Protein AF-A0A529MET4-F1 (afdb_monomer_lite)

Structure (mmCIF, N/CA/C/O backbone):
data_AF-A0A529MET4-F1
#
_entry.id   AF-A0A529MET4-F1
#
loop_
_atom_site.group_PDB
_atom_site.id
_atom_site.type_symbol
_atom_site.label_atom_id
_atom_site.label_alt_id
_atom_site.label_comp_id
_atom_site.label_asym_id
_atom_site.label_entity_id
_atom_site.label_seq_id
_atom_site.pdbx_PDB_ins_code
_atom_site.Cartn_x
_atom_site.Cartn_y
_atom_site.Cartn_z
_atom_site.occupancy
_atom_site.B_iso_or_equiv
_atom_site.auth_seq_id
_atom_site.auth_comp_id
_atom_site.auth_asym_id
_atom_site.auth_atom_id
_atom_site.pdbx_PDB_model_num
ATOM 1 N N . VAL A 1 1 ? -2.398 -5.166 -6.204 1.00 91.25 1 VAL A N 1
ATOM 2 C CA . VAL A 1 1 ? -1.315 -5.010 -5.201 1.00 91.25 1 VAL A CA 1
ATOM 3 C C . VAL A 1 1 ? -1.789 -4.264 -3.950 1.00 91.25 1 VAL A C 1
ATOM 5 O O . VAL A 1 1 ? -1.783 -4.864 -2.885 1.00 91.25 1 VAL A O 1
ATOM 8 N N . TRP A 1 2 ? -2.309 -3.033 -4.048 1.00 96.56 2 TRP A N 1
ATOM 9 C CA . TRP A 1 2 ? -2.718 -2.212 -2.887 1.00 96.56 2 TRP A CA 1
ATOM 10 C C . TRP A 1 2 ? -3.673 -2.863 -1.869 1.00 96.56 2 TRP A C 1
ATOM 12 O O . TRP A 1 2 ? -3.491 -2.690 -0.669 1.00 96.56 2 TRP A O 1
ATOM 22 N N . ALA A 1 3 ? -4.647 -3.664 -2.311 1.00 97.44 3 ALA A N 1
ATOM 23 C CA . ALA A 1 3 ? -5.545 -4.376 -1.393 1.00 97.44 3 ALA A CA 1
ATOM 24 C C . ALA A 1 3 ? -4.810 -5.401 -0.502 1.00 97.44 3 ALA A C 1
ATOM 26 O O . ALA A 1 3 ? -5.143 -5.553 0.672 1.00 97.44 3 ALA A O 1
ATOM 27 N N . LEU A 1 4 ? -3.784 -6.078 -1.036 1.00 96.94 4 LEU A N 1
ATOM 28 C CA . LEU A 1 4 ? -2.937 -6.985 -0.253 1.00 96.94 4 LEU A CA 1
ATOM 29 C C . LEU A 1 4 ? -2.072 -6.209 0.735 1.00 96.94 4 LEU A C 1
ATOM 31 O O . LEU A 1 4 ? -1.918 -6.640 1.873 1.00 96.94 4 LEU A O 1
ATOM 35 N N . TYR A 1 5 ? -1.558 -5.050 0.321 1.00 97.25 5 TYR A N 1
ATOM 36 C CA . TYR A 1 5 ? -0.820 -4.164 1.212 1.00 97.25 5 TYR A CA 1
ATOM 37 C C . TYR A 1 5 ? -1.693 -3.697 2.386 1.00 97.25 5 TYR A C 1
ATOM 39 O O . TYR A 1 5 ? -1.303 -3.883 3.536 1.00 97.25 5 TYR A O 1
ATOM 47 N N . GLN A 1 6 ? -2.917 -3.219 2.131 1.00 97.50 6 GLN A N 1
ATOM 48 C CA . GLN A 1 6 ? -3.879 -2.899 3.193 1.00 97.50 6 GLN A CA 1
ATOM 49 C C . GLN A 1 6 ? -4.101 -4.094 4.132 1.00 97.50 6 GLN A C 1
ATOM 51 O O . GLN A 1 6 ? -4.007 -3.944 5.348 1.00 97.50 6 GLN A O 1
ATOM 56 N N . HIS A 1 7 ? -4.344 -5.287 3.580 1.00 97.44 7 HIS A N 1
ATOM 57 C CA . HIS A 1 7 ? -4.547 -6.493 4.383 1.00 97.44 7 HIS A CA 1
ATOM 58 C C . HIS A 1 7 ? -3.334 -6.829 5.265 1.00 97.44 7 HIS A C 1
ATOM 60 O O . HIS A 1 7 ? -3.489 -7.243 6.417 1.00 97.44 7 HIS A O 1
ATOM 66 N N . ALA A 1 8 ? -2.122 -6.642 4.740 1.00 97.12 8 ALA A N 1
ATOM 67 C CA . ALA A 1 8 ? -0.888 -6.836 5.486 1.00 97.12 8 ALA A CA 1
ATOM 68 C C . ALA A 1 8 ? -0.767 -5.830 6.638 1.00 97.12 8 ALA A C 1
ATOM 70 O O . ALA A 1 8 ? -0.479 -6.240 7.761 1.00 97.12 8 ALA A O 1
ATOM 71 N N . ILE A 1 9 ? -1.057 -4.546 6.405 1.00 97.44 9 ILE A N 1
ATOM 72 C CA . ILE A 1 9 ? -1.046 -3.513 7.452 1.00 97.44 9 ILE A CA 1
ATOM 73 C C . ILE A 1 9 ? -2.104 -3.791 8.528 1.00 97.44 9 ILE A C 1
ATOM 75 O O . ILE A 1 9 ? -1.818 -3.645 9.718 1.00 97.44 9 ILE A O 1
ATOM 79 N N . ASP A 1 10 ? -3.296 -4.250 8.145 1.00 95.81 10 ASP A N 1
ATOM 80 C CA . ASP A 1 10 ? -4.352 -4.607 9.098 1.00 95.81 10 ASP A CA 1
ATOM 81 C C . ASP A 1 10 ? -3.924 -5.749 10.035 1.00 95.81 10 ASP A C 1
ATOM 83 O O . ASP A 1 10 ? -4.239 -5.725 11.228 1.00 95.81 10 ASP A O 1
ATOM 87 N N . ARG A 1 11 ? -3.164 -6.732 9.528 1.00 96.50 11 ARG A N 1
ATOM 88 C CA . ARG A 1 11 ? -2.678 -7.869 10.329 1.00 96.50 11 ARG A CA 1
ATOM 89 C C . ARG A 1 11 ? -1.386 -7.591 11.096 1.00 96.50 11 ARG A C 1
ATOM 91 O O . ARG A 1 11 ? -1.259 -8.021 12.239 1.00 96.50 11 ARG A O 1
ATOM 98 N N . LEU A 1 12 ? -0.418 -6.925 10.474 1.00 96.12 12 LEU A N 1
ATOM 99 C CA . LEU A 1 12 ? 0.953 -6.775 10.984 1.00 96.12 12 LEU A CA 1
ATOM 100 C C . LEU A 1 12 ? 1.191 -5.426 11.680 1.00 96.12 12 LEU A C 1
ATOM 102 O O . LEU A 1 12 ? 2.187 -5.260 12.394 1.00 96.12 12 LEU A O 1
ATOM 106 N N . GLY A 1 13 ? 0.280 -4.471 11.481 1.00 95.62 13 GLY A N 1
ATOM 107 C CA . GLY A 1 13 ? 0.453 -3.074 11.858 1.00 95.62 13 GLY A CA 1
ATOM 108 C C . GLY A 1 13 ? 1.284 -2.276 10.842 1.00 95.62 13 GLY A C 1
ATOM 109 O O . GLY A 1 13 ? 1.757 -2.828 9.848 1.00 95.62 13 GLY A O 1
ATOM 110 N N . PRO A 1 14 ? 1.477 -0.966 11.086 1.00 96.06 14 PRO A N 1
ATOM 111 C CA . PRO A 1 14 ? 2.272 -0.109 10.214 1.00 96.06 14 PRO A CA 1
ATOM 112 C C . PRO A 1 14 ? 3.745 -0.529 10.279 1.00 96.06 14 PRO A C 1
ATOM 114 O O . PRO A 1 14 ? 4.319 -0.641 11.366 1.00 96.06 14 PRO A O 1
ATOM 117 N N . ARG A 1 15 ? 4.361 -0.765 9.120 1.00 95.25 15 ARG A N 1
ATOM 118 C CA . ARG A 1 15 ? 5.770 -1.155 8.989 1.00 95.25 15 ARG A CA 1
ATOM 119 C C . ARG A 1 15 ? 6.417 -0.377 7.841 1.00 95.25 15 ARG A C 1
ATOM 121 O O . ARG A 1 15 ? 5.741 -0.155 6.835 1.00 95.25 15 ARG A O 1
ATOM 128 N N . PRO A 1 16 ? 7.702 0.009 7.957 1.00 95.81 16 PRO A N 1
ATOM 129 C CA . PRO A 1 16 ? 8.461 0.496 6.810 1.00 95.81 16 PRO A CA 1
ATOM 130 C C . PRO A 1 16 ? 8.342 -0.503 5.657 1.00 95.81 16 PRO A C 1
ATOM 132 O O . PRO A 1 16 ? 8.522 -1.702 5.865 1.00 95.81 16 PRO A O 1
ATOM 135 N N . THR A 1 17 ? 7.969 -0.014 4.478 1.00 95.25 17 THR A N 1
ATOM 136 C CA . THR A 1 17 ? 7.667 -0.845 3.309 1.00 95.25 17 THR A CA 1
ATOM 137 C C . THR A 1 17 ? 8.562 -0.409 2.158 1.00 95.25 17 THR A C 1
ATOM 139 O O . THR A 1 17 ? 8.621 0.779 1.853 1.00 95.25 17 THR A O 1
ATOM 142 N N . LEU A 1 18 ? 9.260 -1.361 1.539 1.00 95.94 18 LEU A N 1
ATOM 143 C CA . LEU A 1 18 ? 10.008 -1.145 0.303 1.00 95.94 18 LEU A CA 1
ATOM 144 C C . LEU A 1 18 ? 9.115 -1.519 -0.886 1.00 95.94 18 LEU A C 1
ATOM 146 O O . LEU A 1 18 ? 8.447 -2.551 -0.846 1.00 95.94 18 LEU A O 1
ATOM 150 N N . ILE A 1 19 ? 9.092 -0.675 -1.916 1.00 94.62 19 ILE A N 1
ATOM 151 C CA . ILE A 1 19 ? 8.395 -0.944 -3.177 1.00 94.62 19 ILE A CA 1
ATOM 152 C C . ILE A 1 19 ? 9.450 -1.401 -4.183 1.00 94.62 19 ILE A C 1
ATOM 154 O O . ILE A 1 19 ? 10.346 -0.633 -4.530 1.00 94.62 19 ILE A O 1
ATOM 158 N N . GLU A 1 20 ? 9.368 -2.662 -4.598 1.00 94.06 20 GLU A N 1
ATOM 159 C CA . GLU A 1 20 ? 10.329 -3.297 -5.503 1.00 94.06 20 GLU A CA 1
ATOM 160 C C . GLU A 1 20 ? 9.751 -3.397 -6.920 1.00 94.06 20 GLU A C 1
ATOM 162 O O . GLU A 1 20 ? 8.571 -3.700 -7.101 1.00 94.06 20 GLU A O 1
ATOM 167 N N . TRP A 1 21 ? 10.602 -3.138 -7.914 1.00 93.88 21 TRP A N 1
ATOM 168 C CA . TRP A 1 21 ? 10.299 -3.238 -9.341 1.00 93.88 21 TRP A CA 1
ATOM 169 C C . TRP A 1 21 ? 11.299 -4.193 -9.994 1.00 93.88 21 TRP A C 1
ATOM 171 O O . TRP A 1 21 ? 12.504 -4.036 -9.802 1.00 93.88 21 TRP A O 1
ATOM 181 N N . ASP A 1 22 ? 10.810 -5.160 -10.772 1.00 89.75 22 ASP A N 1
ATOM 182 C CA . ASP A 1 22 ? 11.652 -6.246 -11.290 1.00 89.75 22 ASP A CA 1
ATOM 183 C C . ASP A 1 22 ? 12.613 -5.807 -12.408 1.00 89.75 22 ASP A C 1
ATOM 185 O O . ASP A 1 22 ? 13.781 -6.196 -12.406 1.00 89.75 22 ASP A O 1
ATOM 189 N N . THR A 1 23 ? 12.153 -5.060 -13.423 1.00 87.25 23 THR A N 1
ATOM 190 C CA . THR A 1 23 ? 13.016 -4.709 -14.579 1.00 87.25 23 THR A CA 1
ATOM 191 C C . THR A 1 23 ? 12.640 -3.392 -15.268 1.00 87.25 23 THR A C 1
ATOM 193 O O . THR A 1 23 ? 13.532 -2.616 -15.605 1.00 87.25 23 THR A O 1
ATOM 196 N N . ASP A 1 24 ? 11.350 -3.074 -15.405 1.00 90.69 24 ASP A N 1
ATOM 197 C CA . ASP A 1 24 ? 10.889 -1.815 -16.013 1.00 90.69 24 ASP A CA 1
ATOM 198 C C . ASP A 1 24 ? 10.700 -0.722 -14.953 1.00 90.69 24 ASP A C 1
ATOM 200 O O . ASP A 1 24 ? 9.579 -0.375 -14.579 1.00 90.69 24 ASP A O 1
ATOM 204 N N . VAL A 1 25 ? 11.814 -0.198 -14.433 1.00 94.69 25 VAL A N 1
ATOM 205 C CA . VAL A 1 25 ? 11.785 0.869 -13.420 1.00 94.69 25 VAL A CA 1
ATOM 206 C C . VAL A 1 25 ? 11.196 2.148 -14.037 1.00 94.69 25 VAL A C 1
ATOM 208 O O . VAL A 1 25 ? 11.762 2.675 -15.000 1.00 94.69 25 VAL A O 1
ATOM 211 N N . PRO A 1 26 ? 10.076 2.672 -13.507 1.00 95.69 26 PRO A N 1
ATOM 212 C CA . PRO A 1 26 ? 9.438 3.858 -14.059 1.00 95.69 26 PRO A CA 1
ATOM 213 C C . PRO A 1 26 ? 10.222 5.136 -13.721 1.00 95.69 26 PRO A C 1
ATOM 215 O O . PRO A 1 26 ? 11.185 5.136 -12.953 1.00 95.69 26 PRO A O 1
ATOM 218 N N . ILE A 1 27 ? 9.791 6.265 -14.291 1.00 97.88 27 ILE A N 1
ATOM 219 C CA . ILE A 1 27 ? 10.363 7.577 -13.960 1.00 97.88 27 ILE A CA 1
ATOM 220 C C . ILE A 1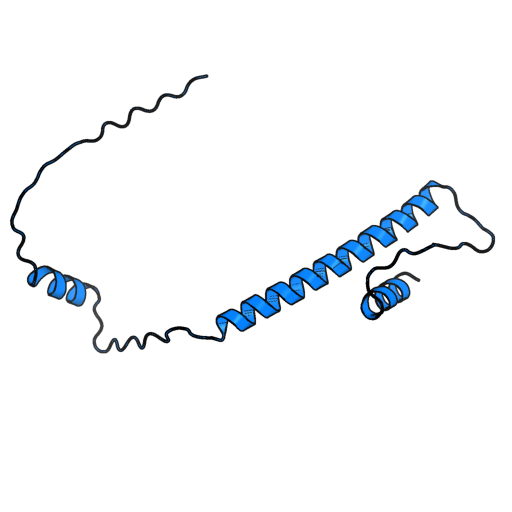 27 ? 10.176 7.912 -12.474 1.00 97.88 27 ILE A C 1
ATOM 222 O O . ILE A 1 27 ? 9.237 7.448 -11.824 1.00 97.88 27 ILE A O 1
ATOM 226 N N . LEU A 1 28 ? 11.048 8.777 -11.954 1.00 97.31 28 LEU A N 1
ATOM 227 C CA . LEU A 1 28 ? 11.102 9.122 -10.533 1.00 97.31 28 LEU A CA 1
ATOM 228 C C . LEU A 1 28 ? 9.751 9.576 -9.959 1.00 97.31 28 LEU A C 1
ATOM 230 O O . LEU A 1 28 ? 9.388 9.162 -8.861 1.00 97.31 28 LEU A O 1
ATOM 234 N N . ASP A 1 29 ? 8.988 10.374 -10.703 1.00 98.25 29 ASP A N 1
ATOM 235 C CA . ASP A 1 29 ? 7.700 10.898 -10.236 1.00 98.25 29 ASP A CA 1
ATOM 236 C C . ASP A 1 29 ? 6.684 9.787 -9.943 1.00 98.25 29 ASP A C 1
ATOM 238 O O . ASP A 1 29 ? 5.892 9.900 -9.008 1.00 98.25 29 ASP A O 1
ATOM 242 N N . VAL A 1 30 ? 6.734 8.685 -10.699 1.00 97.38 30 VAL A N 1
ATOM 243 C CA . VAL A 1 30 ? 5.881 7.514 -10.455 1.00 97.38 30 VAL A CA 1
ATOM 244 C C . VAL A 1 30 ? 6.303 6.824 -9.163 1.00 97.38 30 VAL A C 1
ATOM 246 O O . VAL A 1 30 ? 5.452 6.560 -8.321 1.00 97.38 30 VAL A O 1
ATOM 249 N N . LEU A 1 31 ? 7.606 6.604 -8.964 1.00 96.69 31 LEU A N 1
ATOM 250 C CA . LEU A 1 31 ? 8.137 5.971 -7.751 1.00 96.69 31 LEU A CA 1
ATOM 251 C C . LEU A 1 31 ? 7.787 6.772 -6.488 1.00 96.69 31 LEU A C 1
ATOM 253 O O . LEU A 1 31 ? 7.333 6.211 -5.490 1.00 96.69 31 LEU A O 1
ATOM 257 N N . LEU A 1 32 ? 7.959 8.096 -6.539 1.00 98.00 32 LEU A N 1
ATOM 258 C CA . LEU A 1 32 ? 7.583 8.993 -5.444 1.00 98.00 32 LEU A CA 1
ATOM 259 C C 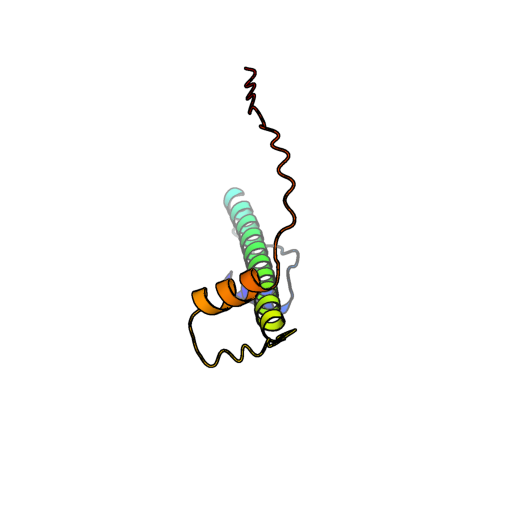. LEU A 1 32 ? 6.070 9.007 -5.223 1.00 98.00 32 LEU A C 1
ATOM 261 O O . LEU A 1 32 ? 5.617 9.030 -4.078 1.00 98.00 32 LEU A O 1
ATOM 265 N N . GLY A 1 33 ? 5.294 8.952 -6.308 1.00 98.19 33 GLY A N 1
ATOM 266 C CA . GLY A 1 33 ? 3.853 8.758 -6.259 1.00 98.19 33 GLY A CA 1
ATOM 267 C C . GLY A 1 33 ? 3.496 7.501 -5.471 1.00 98.19 33 GLY A C 1
ATOM 268 O O . GLY A 1 33 ? 2.789 7.588 -4.476 1.00 98.19 33 GLY A O 1
ATOM 269 N N . GLU A 1 34 ? 4.029 6.340 -5.836 1.00 97.56 34 GLU A N 1
ATOM 270 C CA . GLU A 1 34 ? 3.723 5.087 -5.138 1.00 97.56 34 GLU A CA 1
ATOM 271 C C . GLU A 1 34 ? 4.126 5.113 -3.659 1.00 97.56 34 GLU A C 1
ATOM 273 O O . GLU A 1 34 ? 3.336 4.701 -2.805 1.00 97.56 34 GLU A O 1
ATOM 278 N N . ALA A 1 35 ? 5.300 5.661 -3.333 1.00 97.81 35 ALA A N 1
ATOM 279 C CA . ALA A 1 35 ? 5.734 5.831 -1.948 1.00 97.81 35 ALA A CA 1
ATOM 280 C C . ALA A 1 35 ? 4.751 6.707 -1.148 1.00 97.81 35 ALA A C 1
ATOM 282 O O . ALA A 1 35 ? 4.285 6.316 -0.077 1.00 97.81 35 ALA A O 1
ATOM 283 N N . MET A 1 36 ? 4.352 7.853 -1.707 1.00 98.25 36 MET A N 1
ATOM 284 C CA . MET A 1 36 ? 3.394 8.760 -1.073 1.00 98.25 36 MET A CA 1
ATOM 285 C C . MET A 1 36 ? 2.019 8.105 -0.881 1.00 98.25 36 MET A C 1
ATOM 287 O O . MET A 1 36 ? 1.360 8.314 0.140 1.00 98.25 36 MET A O 1
ATOM 291 N N . TRP A 1 37 ? 1.575 7.290 -1.838 1.00 97.94 37 TRP A N 1
ATOM 292 C CA . TRP A 1 37 ? 0.314 6.557 -1.729 1.00 97.94 37 TRP A CA 1
ATOM 293 C C . TRP A 1 37 ? 0.366 5.493 -0.628 1.00 97.94 37 TRP A C 1
ATOM 295 O O . TRP A 1 37 ? -0.600 5.359 0.130 1.00 97.94 37 TRP A O 1
ATOM 305 N N . ALA A 1 38 ? 1.484 4.775 -0.488 1.00 98.00 38 ALA A N 1
ATOM 306 C CA . ALA A 1 38 ? 1.682 3.811 0.593 1.00 98.00 38 ALA A CA 1
ATOM 307 C C . ALA A 1 38 ? 1.631 4.484 1.977 1.00 98.00 38 ALA A C 1
ATOM 309 O O . ALA A 1 38 ? 0.932 4.002 2.880 1.00 98.00 38 ALA A O 1
ATOM 310 N N . ASP A 1 39 ? 2.292 5.635 2.118 1.00 97.75 39 ASP A N 1
ATOM 311 C CA . ASP A 1 39 ? 2.282 6.437 3.343 1.00 97.75 39 ASP A CA 1
ATOM 312 C C . ASP A 1 39 ? 0.875 6.944 3.677 1.00 97.75 39 ASP A C 1
ATOM 314 O O . ASP A 1 39 ? 0.396 6.787 4.807 1.00 97.75 39 ASP A O 1
ATOM 318 N N . MET A 1 40 ? 0.171 7.500 2.686 1.00 98.06 40 MET A N 1
ATOM 319 C CA . MET A 1 40 ? -1.189 8.009 2.857 1.00 98.06 40 MET A CA 1
ATOM 320 C C . MET A 1 40 ? -2.159 6.896 3.262 1.00 98.06 40 MET A C 1
ATOM 322 O O . MET A 1 40 ? -2.970 7.082 4.177 1.00 98.06 40 MET A O 1
ATOM 326 N N . LEU A 1 41 ? -2.075 5.729 2.620 1.00 97.62 41 LEU A N 1
ATOM 327 C CA . LEU A 1 41 ? -2.927 4.591 2.948 1.00 97.62 41 LEU A CA 1
ATOM 328 C C . LEU A 1 41 ? -2.667 4.105 4.377 1.00 97.62 41 LEU A C 1
ATOM 330 O O . LEU A 1 41 ? -3.611 3.938 5.152 1.00 97.62 41 LEU A O 1
ATOM 334 N N . THR A 1 42 ? -1.398 3.955 4.762 1.00 98.00 42 THR A N 1
ATOM 335 C CA . THR A 1 42 ? -1.020 3.572 6.128 1.00 98.00 42 THR A CA 1
ATOM 336 C C . THR A 1 42 ? -1.539 4.578 7.153 1.00 98.00 42 THR A C 1
ATOM 338 O O . THR A 1 42 ? -2.159 4.186 8.147 1.00 98.00 42 THR A O 1
ATOM 341 N N . ALA A 1 43 ? -1.358 5.879 6.911 1.00 97.44 43 ALA A N 1
ATOM 342 C CA . ALA A 1 43 ? -1.860 6.931 7.788 1.00 97.44 43 ALA A CA 1
ATOM 343 C C . ALA A 1 43 ? -3.394 6.891 7.918 1.00 97.44 43 ALA A C 1
ATOM 345 O O . ALA A 1 43 ? -3.921 6.990 9.030 1.00 97.44 43 ALA A O 1
ATOM 346 N N . SER A 1 44 ? -4.108 6.678 6.808 1.00 97.75 44 SER A N 1
ATOM 347 C CA . SER A 1 44 ? -5.570 6.555 6.773 1.00 97.75 44 SER A CA 1
ATOM 348 C C . SER A 1 44 ? -6.077 5.365 7.596 1.00 97.75 44 SER A C 1
ATOM 350 O O . SER A 1 44 ? -6.998 5.510 8.412 1.00 97.75 44 SER A O 1
ATOM 352 N N . LEU A 1 45 ? -5.437 4.198 7.464 1.00 97.12 45 LEU A N 1
ATOM 353 C CA . LEU A 1 45 ? -5.775 3.005 8.247 1.00 97.12 45 LEU A CA 1
ATOM 354 C C . LEU A 1 45 ? -5.518 3.235 9.739 1.00 97.12 45 LEU A C 1
ATOM 356 O O . LEU A 1 45 ? -6.375 2.948 10.581 1.00 97.12 45 LEU A O 1
ATOM 360 N N . MET A 1 46 ? -4.371 3.828 10.085 1.00 96.06 46 MET A N 1
ATOM 361 C CA . MET A 1 46 ? -4.040 4.148 11.475 1.00 96.06 46 MET A CA 1
ATOM 362 C C . MET A 1 46 ? -5.022 5.150 12.087 1.00 96.06 46 MET A C 1
ATOM 364 O O . MET A 1 46 ? -5.435 4.993 13.241 1.00 96.06 46 MET A O 1
ATOM 368 N N . PHE A 1 47 ? -5.427 6.167 11.327 1.00 96.81 47 PHE A N 1
ATOM 369 C CA . PHE A 1 47 ? -6.432 7.132 11.756 1.00 96.81 47 PHE A CA 1
ATOM 370 C C . PHE A 1 47 ? -7.798 6.473 11.971 1.00 96.81 47 PHE A C 1
ATOM 372 O O . PHE A 1 47 ? -8.398 6.641 13.036 1.00 96.81 47 PHE A O 1
ATOM 379 N N . SER A 1 48 ? -8.251 5.653 11.022 1.00 95.94 48 SER A N 1
ATOM 380 C CA . SER A 1 48 ? -9.515 4.913 11.118 1.00 95.94 48 SER A CA 1
ATOM 381 C C . SER A 1 48 ? -9.542 3.989 12.341 1.00 95.94 48 SER A C 1
ATOM 383 O O . SER A 1 48 ? -10.512 3.988 13.104 1.00 95.94 48 SER A O 1
ATOM 385 N N . ARG A 1 49 ? -8.436 3.285 12.623 1.00 94.00 49 ARG A N 1
ATOM 386 C CA . ARG A 1 49 ? -8.289 2.435 13.816 1.00 94.00 49 ARG A CA 1
ATOM 387 C C . ARG A 1 49 ? -8.346 3.238 15.118 1.00 94.00 49 ARG A C 1
ATOM 389 O O . ARG A 1 49 ? -9.036 2.847 16.063 1.00 94.00 49 ARG A O 1
ATOM 396 N N . LYS A 1 50 ? -7.672 4.393 15.180 1.00 94.31 50 LYS A N 1
ATOM 397 C CA . LYS A 1 50 ? -7.764 5.311 16.332 1.00 94.31 50 LYS A CA 1
ATOM 398 C C . LYS A 1 50 ? -9.196 5.815 16.538 1.00 94.31 50 LYS A C 1
ATOM 400 O O . LYS A 1 50 ? -9.659 5.875 17.675 1.00 94.31 50 LYS A O 1
ATOM 405 N N . GLN A 1 51 ? -9.928 6.128 15.469 1.00 94.44 51 GLN A N 1
ATOM 406 C CA . GLN A 1 51 ? -11.326 6.542 15.592 1.00 94.44 51 GLN A CA 1
ATOM 407 C C . GLN A 1 51 ? -12.232 5.423 16.111 1.00 94.44 51 GLN A C 1
ATOM 409 O O . GLN A 1 51 ? -13.051 5.681 16.995 1.00 94.44 51 GLN A O 1
ATOM 414 N N . ALA A 1 52 ? -12.082 4.197 15.602 1.00 93.19 52 ALA A N 1
ATOM 415 C CA . ALA A 1 52 ? -12.873 3.049 16.042 1.00 93.19 52 ALA A CA 1
ATOM 416 C C . ALA A 1 52 ? -12.720 2.811 17.553 1.00 93.19 52 ALA A C 1
ATOM 418 O O . ALA A 1 52 ? -13.715 2.759 18.275 1.00 93.19 52 ALA A O 1
ATOM 419 N N . THR A 1 53 ? -11.480 2.814 18.054 1.00 94.12 53 THR A N 1
ATOM 420 C CA . THR A 1 53 ? -11.212 2.663 19.497 1.00 94.12 53 THR A CA 1
ATOM 421 C C . THR A 1 53 ? -11.797 3.808 20.335 1.00 94.12 53 THR A C 1
ATOM 423 O O . THR A 1 53 ? -12.317 3.575 21.427 1.00 94.12 53 THR A O 1
ATOM 426 N N . ARG A 1 54 ? -11.777 5.057 19.836 1.00 92.38 54 ARG A N 1
ATOM 427 C CA . ARG A 1 54 ? -12.415 6.198 20.521 1.00 92.38 54 ARG A CA 1
ATOM 428 C C . ARG A 1 54 ? -13.938 6.056 20.574 1.00 92.38 54 ARG A C 1
ATOM 430 O O . ARG A 1 54 ? -14.528 6.325 21.621 1.00 92.38 54 ARG A O 1
ATOM 437 N N . ARG A 1 55 ? -14.574 5.644 19.473 1.00 90.75 55 ARG A N 1
ATOM 438 C CA . ARG A 1 55 ? -16.030 5.421 19.405 1.00 90.75 55 ARG A CA 1
ATOM 439 C C . ARG A 1 55 ? -16.467 4.312 20.361 1.00 90.75 55 ARG A C 1
ATOM 441 O O . ARG A 1 55 ? -17.439 4.486 21.093 1.00 90.75 55 ARG A O 1
ATOM 448 N N . GLU A 1 56 ? -15.718 3.216 20.413 1.00 90.19 56 GLU A N 1
ATOM 449 C CA . GLU A 1 56 ? -15.974 2.107 21.336 1.00 90.19 56 GLU A CA 1
ATOM 450 C C . GLU A 1 56 ? -15.860 2.545 22.807 1.00 90.19 56 GLU A C 1
ATOM 452 O O . GLU A 1 56 ? -16.734 2.253 23.620 1.00 90.19 56 GLU A O 1
ATOM 457 N N . ARG A 1 57 ? -14.842 3.343 23.159 1.00 85.94 57 ARG A N 1
ATOM 458 C CA . ARG A 1 57 ? -14.724 3.905 24.517 1.00 85.94 57 ARG A CA 1
ATOM 459 C C . ARG A 1 57 ? -15.906 4.797 24.883 1.00 85.94 57 ARG A C 1
ATOM 461 O O . ARG A 1 57 ? -16.457 4.653 25.967 1.00 85.94 57 ARG A O 1
ATOM 468 N N . MET A 1 58 ? -16.315 5.693 23.987 1.00 82.19 58 MET A N 1
ATOM 469 C CA . MET A 1 58 ? -17.420 6.621 24.252 1.00 82.19 58 MET A CA 1
ATOM 470 C C . MET A 1 58 ? -18.763 5.894 24.420 1.00 82.19 58 MET A C 1
ATOM 472 O O . MET A 1 58 ? -19.546 6.242 25.302 1.00 82.19 58 MET A O 1
ATOM 476 N N . THR A 1 59 ? -19.016 4.866 23.606 1.00 79.25 59 THR A N 1
ATOM 477 C CA . THR A 1 59 ? -20.221 4.026 23.726 1.00 79.25 59 THR A CA 1
ATOM 478 C C . THR A 1 59 ? -20.210 3.199 25.013 1.00 79.25 59 THR A C 1
ATOM 480 O O . THR A 1 59 ? -21.229 3.143 25.698 1.00 79.25 59 THR A O 1
ATOM 483 N N . LYS A 1 60 ? -19.052 2.657 25.417 1.00 75.56 60 LYS A N 1
ATOM 484 C CA . LYS A 1 60 ? -18.887 1.936 26.688 1.00 75.56 60 LYS A CA 1
ATOM 485 C C . LYS A 1 60 ? -19.048 2.835 27.920 1.00 75.56 60 LYS A C 1
ATOM 487 O O . LYS A 1 60 ? -19.736 2.446 28.856 1.00 75.56 60 LYS A O 1
ATOM 492 N N . THR A 1 61 ? -18.471 4.040 27.930 1.00 62.56 61 THR A N 1
ATOM 493 C CA . THR A 1 61 ? -18.587 4.987 29.059 1.00 62.56 61 THR A CA 1
ATOM 494 C C . THR A 1 61 ? -20.023 5.479 29.263 1.00 62.56 61 THR A C 1
ATOM 496 O O . THR A 1 61 ? -20.437 5.699 30.398 1.00 62.56 61 THR A O 1
ATOM 499 N N . ARG A 1 62 ? -20.826 5.596 28.196 1.00 59.09 62 ARG A N 1
ATOM 500 C CA . ARG A 1 62 ? -22.256 5.938 28.308 1.00 59.09 62 ARG A CA 1
ATOM 501 C C . ARG A 1 62 ? -23.108 4.801 28.898 1.00 59.09 62 ARG A C 1
ATOM 503 O O . ARG A 1 62 ? -24.211 5.068 29.363 1.00 59.09 62 ARG A O 1
ATOM 510 N N . ALA A 1 63 ? -22.610 3.562 28.906 1.00 59.28 63 ALA A N 1
ATOM 511 C CA . A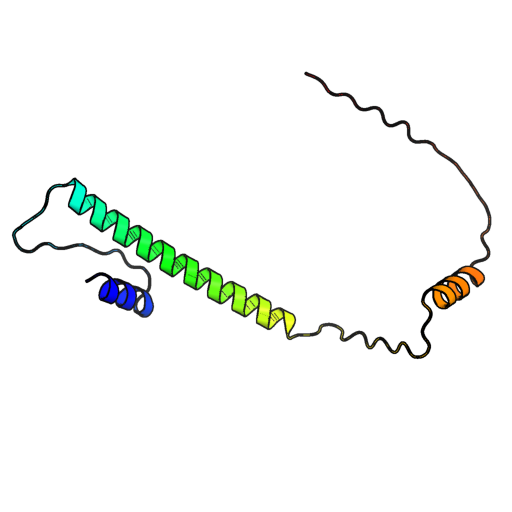LA A 1 63 ? -23.326 2.389 29.413 1.00 59.28 63 ALA A CA 1
ATOM 512 C C . ALA A 1 63 ? -23.175 2.157 30.932 1.00 59.28 63 ALA A C 1
ATOM 514 O O . ALA A 1 63 ? -23.815 1.258 31.470 1.00 59.28 63 ALA A O 1
ATOM 515 N N . THR A 1 64 ? -22.382 2.965 31.643 1.00 60.75 64 THR A N 1
ATOM 516 C CA . THR A 1 64 ? -22.435 3.048 33.112 1.00 60.75 64 THR A CA 1
ATOM 517 C C . THR A 1 64 ? -23.263 4.266 33.513 1.00 60.75 64 THR A C 1
ATOM 519 O O . THR A 1 64 ? -22.724 5.376 33.497 1.00 60.75 64 THR A O 1
ATOM 522 N N . PRO A 1 65 ? -24.546 4.113 33.887 1.00 53.94 65 PRO A N 1
ATOM 523 C CA . PRO A 1 65 ? -25.266 5.199 34.524 1.00 53.94 65 PRO A CA 1
ATOM 524 C C . PRO A 1 65 ? -24.693 5.356 35.937 1.00 53.94 65 PRO A C 1
ATOM 526 O O . PRO A 1 65 ? -25.128 4.704 36.883 1.00 53.94 65 PRO A O 1
ATOM 529 N N . ILE A 1 66 ? -23.678 6.208 36.089 1.00 61.47 66 ILE A N 1
ATOM 530 C CA . ILE A 1 66 ? -23.375 6.795 37.393 1.00 61.47 66 ILE A CA 1
ATOM 531 C C . ILE A 1 66 ? -24.555 7.728 37.661 1.00 61.47 66 ILE A C 1
ATOM 533 O O . ILE A 1 66 ? -24.669 8.778 37.038 1.00 61.47 66 ILE A O 1
ATOM 537 N N . LEU A 1 67 ? -25.457 7.280 38.534 1.00 52.34 67 LEU A N 1
ATOM 538 C CA . LEU A 1 67 ? -26.714 7.933 38.892 1.00 52.34 67 LEU A CA 1
ATOM 539 C C . LEU A 1 67 ? -27.799 7.858 37.800 1.00 52.34 67 LEU A C 1
ATOM 541 O O . LEU A 1 67 ? -28.077 8.816 37.081 1.00 52.34 67 LEU A O 1
ATOM 545 N N . SER A 1 68 ? -28.515 6.731 37.750 1.00 53.94 68 SER A N 1
ATOM 546 C CA . SER A 1 68 ? -29.919 6.773 37.330 1.00 53.94 68 SER A CA 1
ATOM 547 C C . SER A 1 68 ? -30.672 7.565 38.399 1.00 53.94 68 SER A C 1
ATOM 549 O O . SER A 1 68 ? -31.166 6.993 39.369 1.00 53.94 68 SER A O 1
ATOM 551 N N . VAL A 1 69 ? -30.668 8.898 38.288 1.00 57.16 69 VAL A N 1
ATOM 552 C CA . VAL A 1 69 ? -31.526 9.751 39.107 1.00 57.16 69 VAL A CA 1
ATOM 553 C C . VAL A 1 69 ? -32.954 9.373 38.741 1.00 57.16 69 VAL A C 1
ATOM 555 O O . VAL A 1 69 ? -33.452 9.693 37.663 1.00 57.16 69 VAL A O 1
ATOM 558 N N . GLN A 1 70 ? -33.572 8.560 39.595 1.00 51.97 70 GLN A N 1
ATOM 559 C CA . GLN A 1 70 ? -34.965 8.182 39.449 1.00 51.97 70 GLN A CA 1
ATOM 560 C C . GLN A 1 70 ? -35.780 9.449 39.676 1.00 51.97 70 GLN A C 1
ATOM 562 O O . GLN A 1 70 ? -36.043 9.855 40.804 1.00 51.97 70 GLN A O 1
ATOM 567 N N . SER A 1 71 ? -36.089 10.133 38.579 1.00 52.56 71 SER A N 1
ATOM 568 C CA . SER A 1 71 ? -37.044 11.226 38.564 1.00 52.56 71 SER A CA 1
ATOM 569 C C . SER A 1 71 ? -38.431 10.612 38.719 1.00 52.56 71 SER A C 1
ATOM 571 O O . SER A 1 71 ? -39.142 10.383 37.741 1.00 52.56 71 SER A O 1
ATOM 573 N N . GLU A 1 72 ? -38.813 10.301 39.955 1.00 49.41 72 GLU A N 1
ATOM 574 C CA . GLU A 1 72 ? -40.220 10.154 40.305 1.00 49.41 72 GLU A CA 1
ATOM 575 C C . GLU A 1 72 ? -40.857 11.544 40.228 1.00 49.41 72 GLU A C 1
ATOM 577 O O . GLU A 1 72 ? -40.907 12.300 41.194 1.00 49.41 72 GLU A O 1
ATOM 582 N N . THR A 1 73 ? -41.319 11.914 39.037 1.00 47.62 73 THR A N 1
ATOM 583 C CA . THR A 1 73 ? -42.227 13.049 38.862 1.00 47.62 73 THR A CA 1
ATOM 584 C C . THR A 1 73 ? -43.617 12.499 38.598 1.00 47.62 73 THR A C 1
ATOM 586 O O . THR A 1 73 ? -44.083 12.448 37.464 1.00 47.62 73 THR A O 1
ATOM 589 N N . THR A 1 74 ? -44.295 12.071 39.667 1.00 50.81 74 THR A N 1
ATOM 590 C CA . THR A 1 74 ? -45.755 11.983 39.618 1.00 50.81 74 THR A CA 1
ATOM 591 C C . THR A 1 74 ? -46.343 13.318 40.057 1.00 50.81 74 THR A C 1
ATOM 593 O O . THR A 1 74 ? -46.020 13.849 41.117 1.00 50.81 74 THR A O 1
ATOM 596 N N . THR A 1 75 ? -47.231 13.835 39.215 1.00 51.28 75 THR A N 1
ATOM 597 C CA . THR A 1 75 ? -47.945 15.117 39.315 1.00 51.28 75 THR A CA 1
ATOM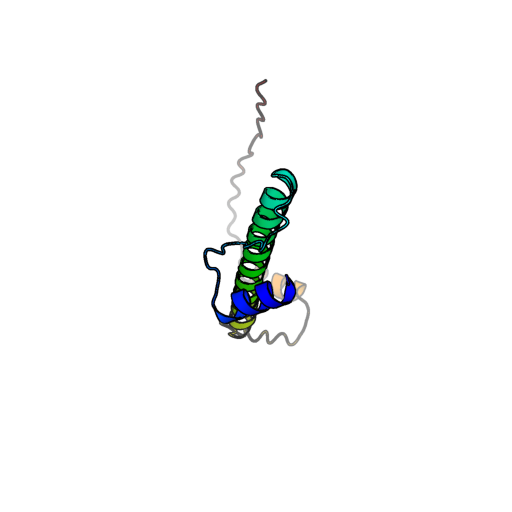 598 C C . THR A 1 75 ? -47.158 16.314 38.790 1.00 51.28 75 THR A C 1
ATOM 600 O O . THR A 1 75 ? -46.545 17.110 39.501 1.00 51.28 75 THR A O 1
ATOM 603 N N . GLY A 1 76 ? -47.212 16.395 37.459 1.00 57.88 76 GLY A N 1
ATOM 604 C CA . GLY A 1 76 ? -46.676 17.453 36.628 1.00 57.88 76 GLY A CA 1
ATOM 605 C C . GLY A 1 76 ? -47.255 18.821 36.959 1.00 57.88 76 GLY A C 1
ATOM 606 O O . GLY A 1 76 ? -48.462 19.005 36.982 1.00 57.88 76 GLY A O 1
ATOM 607 N N . MET A 1 77 ? -46.363 19.774 37.202 1.00 57.59 77 MET A N 1
ATOM 608 C CA . MET A 1 77 ? -46.418 21.158 36.727 1.00 57.59 77 MET A CA 1
ATOM 609 C C . MET A 1 77 ? -45.158 21.854 37.272 1.00 57.59 77 MET A C 1
ATOM 611 O O . MET A 1 77 ? -45.111 22.181 38.461 1.00 57.59 77 MET A O 1
ATOM 615 N N . PRO A 1 78 ? -44.118 22.094 36.451 1.00 60.41 78 PRO A N 1
ATOM 616 C CA . PRO A 1 78 ? -42.845 22.650 36.931 1.00 60.41 78 PRO A CA 1
ATOM 617 C C . PRO A 1 78 ? -43.005 24.032 37.593 1.00 60.41 78 PRO A C 1
ATOM 619 O O . PRO A 1 78 ? -42.281 24.370 38.527 1.00 60.41 78 PRO A O 1
ATOM 622 N N . VAL A 1 79 ? -44.016 24.801 37.175 1.00 61.09 79 VAL A N 1
ATOM 623 C CA . VAL A 1 79 ? -44.354 26.121 37.730 1.00 61.09 79 VAL A CA 1
ATOM 624 C C . VAL A 1 79 ? -44.856 26.044 39.180 1.00 61.09 79 VAL A C 1
ATOM 626 O O . VAL A 1 79 ? -44.505 26.901 39.991 1.00 61.09 79 VAL A O 1
ATOM 629 N N . LEU A 1 80 ? -45.628 25.011 39.547 1.00 59.06 80 LEU A N 1
ATOM 630 C CA . LEU A 1 80 ? -46.112 24.846 40.926 1.00 59.06 80 LEU A CA 1
ATOM 631 C C . LEU A 1 80 ? -44.983 24.436 41.882 1.00 59.06 80 LEU A C 1
ATOM 633 O O . LEU A 1 80 ? -44.940 24.911 43.017 1.00 59.06 80 LEU A O 1
ATOM 637 N N . ALA A 1 81 ? -44.046 23.603 41.415 1.00 63.06 81 ALA A N 1
ATOM 638 C CA . ALA A 1 81 ? -42.877 23.202 42.196 1.00 63.06 81 ALA A CA 1
ATOM 639 C C . ALA A 1 81 ? -41.971 24.405 42.522 1.00 63.06 81 ALA A C 1
ATOM 641 O O . ALA A 1 81 ? -41.559 24.583 43.670 1.00 63.06 81 ALA A O 1
ATOM 642 N N . ALA A 1 82 ? -41.732 25.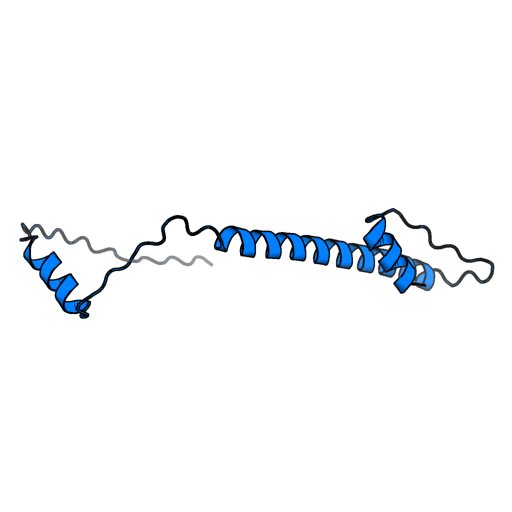280 41.539 1.00 58.47 82 ALA A N 1
ATOM 643 C CA . ALA A 1 82 ? -40.959 26.507 41.730 1.00 58.47 82 ALA A CA 1
ATOM 644 C C . ALA A 1 82 ? -41.631 27.482 42.721 1.00 58.47 82 ALA A C 1
ATOM 646 O O . ALA A 1 82 ? -40.969 28.028 43.606 1.00 58.47 82 ALA A O 1
ATOM 647 N N . PHE A 1 83 ? -42.958 27.654 42.643 1.00 59.41 83 PHE A N 1
ATOM 648 C CA . PHE A 1 83 ? -43.709 28.504 43.578 1.00 59.41 83 PHE A CA 1
ATOM 649 C C . PHE A 1 83 ? -43.707 27.973 45.023 1.00 59.41 83 PHE A C 1
ATOM 651 O O . PHE A 1 83 ? -43.631 28.760 45.971 1.00 59.41 83 PHE A O 1
ATOM 658 N N . ALA A 1 84 ? -43.768 26.652 45.219 1.00 64.19 84 ALA A N 1
ATOM 659 C CA . ALA A 1 84 ? -43.695 26.037 46.546 1.00 64.19 84 ALA A CA 1
ATOM 660 C C . ALA A 1 84 ? -42.317 26.234 47.204 1.00 64.19 84 ALA A C 1
ATOM 662 O O . ALA A 1 84 ? -42.238 26.482 48.410 1.00 64.19 84 ALA A O 1
ATOM 663 N N . ALA A 1 85 ? -41.243 26.187 46.408 1.00 62.19 85 ALA A N 1
ATOM 664 C CA . ALA A 1 85 ? -39.887 26.470 46.871 1.00 62.19 85 ALA A CA 1
ATOM 665 C C . ALA A 1 85 ? -39.718 27.945 47.282 1.00 62.19 85 ALA A C 1
ATOM 667 O O . ALA A 1 85 ? -39.195 28.228 48.361 1.00 62.19 85 ALA A O 1
ATOM 668 N N . ALA A 1 86 ? -40.243 28.882 46.486 1.00 62.28 86 ALA A N 1
ATOM 669 C CA . ALA A 1 86 ? -40.152 30.318 46.761 1.00 62.28 86 ALA A CA 1
ATOM 670 C C . ALA A 1 86 ? -40.913 30.754 48.031 1.00 62.28 86 ALA A C 1
ATOM 672 O O . ALA A 1 86 ? -40.482 31.666 48.731 1.00 62.28 86 ALA A O 1
ATOM 673 N N . ARG A 1 87 ? -42.023 30.089 48.390 1.00 60.25 87 ARG A N 1
ATOM 674 C CA . ARG A 1 87 ? -42.841 30.454 49.565 1.00 60.25 87 ARG A CA 1
ATOM 675 C C . ARG A 1 87 ? -42.207 30.073 50.916 1.00 60.25 87 ARG A C 1
ATOM 677 O O . ARG A 1 87 ? -42.622 30.614 51.940 1.00 60.25 87 ARG A O 1
ATOM 684 N N . ARG A 1 88 ? -41.205 29.180 50.939 1.00 51.09 88 ARG A N 1
ATOM 685 C CA . ARG A 1 88 ? -40.463 28.816 52.166 1.00 51.09 88 ARG A CA 1
ATOM 686 C C . ARG A 1 88 ? -39.356 29.806 52.533 1.00 51.09 88 ARG A C 1
ATOM 688 O O . ARG A 1 88 ? -38.981 29.869 53.699 1.00 51.09 88 ARG A O 1
ATOM 695 N N . ALA A 1 89 ? -38.876 30.601 51.581 1.00 53.78 89 ALA A N 1
ATOM 696 C CA . ALA A 1 89 ? -37.866 31.622 51.818 1.00 53.78 89 ALA A CA 1
ATOM 697 C C . ALA A 1 89 ? -38.537 33.003 51.853 1.00 53.78 89 ALA A C 1
ATOM 699 O O . ALA A 1 89 ? -38.709 33.647 50.823 1.00 53.78 89 ALA A O 1
ATOM 700 N N . ARG A 1 90 ? -38.952 33.473 53.037 1.00 45.44 90 ARG A N 1
ATOM 701 C CA . ARG A 1 90 ? -39.280 34.900 53.193 1.00 45.44 90 ARG A CA 1
ATOM 702 C C . ARG A 1 90 ? -37.971 35.700 53.079 1.00 45.44 90 ARG A C 1
ATOM 704 O O . ARG A 1 90 ? -37.072 35.427 53.872 1.00 45.44 90 ARG A O 1
ATOM 711 N N . PRO A 1 91 ? -37.833 36.659 52.147 1.00 50.72 91 PRO A N 1
ATOM 712 C CA . PRO A 1 91 ? -36.608 37.443 52.027 1.00 50.72 91 PRO A CA 1
ATOM 713 C C . PRO A 1 91 ? -36.534 38.480 53.154 1.00 50.72 91 PRO A C 1
ATOM 715 O O . PRO A 1 91 ? -37.456 39.284 53.307 1.00 50.72 91 PRO A O 1
ATOM 718 N N . CYS A 1 92 ? -35.436 38.511 53.916 1.00 42.66 92 CYS A N 1
ATOM 719 C CA . CYS A 1 92 ? -34.990 39.775 54.491 1.00 42.66 92 CYS A CA 1
ATOM 720 C C . CYS A 1 92 ? -34.413 40.601 53.333 1.00 42.66 92 CYS A C 1
ATOM 722 O O . CYS A 1 92 ? -33.573 40.130 52.567 1.00 42.66 92 CYS A O 1
ATOM 724 N N . MET A 1 93 ? -34.939 41.806 53.131 1.00 47.62 93 MET A N 1
ATOM 725 C CA . MET A 1 93 ? -34.385 42.725 52.147 1.00 47.62 93 MET A CA 1
ATOM 726 C C . MET A 1 93 ? -32.999 43.193 52.590 1.00 47.62 93 MET A C 1
ATOM 728 O O . MET A 1 93 ? -32.830 43.636 53.722 1.00 47.62 93 MET A O 1
ATOM 732 N N . SER A 1 94 ? -32.059 43.222 51.652 1.00 42.72 94 SER A N 1
ATOM 733 C CA . SER A 1 94 ? -31.160 44.365 51.511 1.00 42.72 94 SER A CA 1
ATOM 734 C C . SER A 1 94 ? -30.738 44.461 50.049 1.00 42.72 94 SER A C 1
ATOM 736 O O . SER A 1 94 ? -29.996 43.623 49.541 1.00 42.72 94 SER A O 1
ATOM 738 N N . ALA A 1 95 ? -31.301 45.446 49.353 1.00 50.91 95 ALA A N 1
ATOM 739 C CA . ALA A 1 95 ? -30.927 45.797 47.996 1.00 50.91 95 ALA A CA 1
ATOM 740 C C . ALA A 1 95 ? -29.756 46.782 48.067 1.00 50.91 95 ALA A C 1
ATOM 742 O O . ALA A 1 95 ? -29.944 47.940 48.431 1.00 50.91 95 ALA A O 1
ATOM 743 N N . ALA A 1 96 ? -28.562 46.321 47.706 1.00 42.94 96 ALA A N 1
ATOM 744 C CA . ALA A 1 96 ? -27.465 47.192 47.315 1.00 42.94 96 ALA A CA 1
ATOM 745 C C . ALA A 1 96 ? -27.252 47.005 45.808 1.00 42.94 96 ALA A C 1
ATOM 747 O O . ALA A 1 96 ? -26.716 45.994 45.360 1.00 42.94 96 ALA A O 1
ATOM 748 N N . LEU A 1 97 ? -27.767 47.961 45.035 1.00 49.78 97 LEU A N 1
ATOM 749 C CA . LEU A 1 97 ? -27.491 48.127 43.612 1.00 49.78 97 LEU A CA 1
ATOM 750 C C . LEU A 1 97 ? -26.044 48.588 43.445 1.00 49.78 97 LEU A C 1
ATOM 752 O O . LEU A 1 97 ? -25.663 49.599 44.031 1.00 49.78 97 LEU A O 1
ATOM 756 N N . ILE A 1 98 ? -25.275 47.909 42.597 1.00 46.06 98 ILE A N 1
ATOM 757 C CA . ILE A 1 98 ? -24.126 48.526 41.933 1.00 46.06 98 ILE A CA 1
ATOM 758 C C . ILE A 1 98 ? -24.266 48.229 40.441 1.00 46.06 98 ILE A C 1
ATOM 760 O O . ILE A 1 98 ? -24.175 47.080 40.010 1.00 46.06 98 ILE A O 1
ATOM 764 N N . SER A 1 99 ? -24.567 49.293 39.693 1.00 53.09 99 S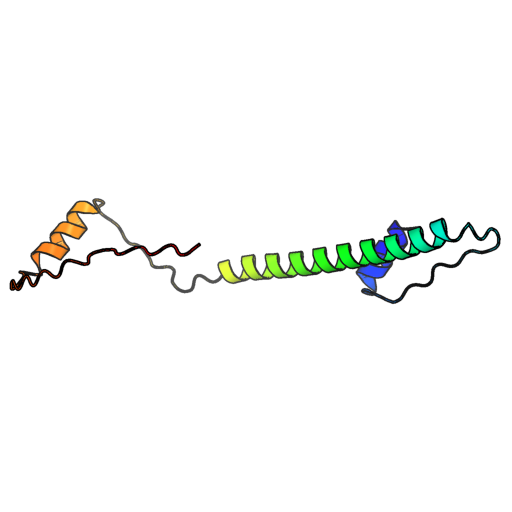ER A N 1
ATOM 765 C CA . SER A 1 99 ? -24.490 49.363 38.235 1.00 53.09 99 SER A CA 1
ATOM 766 C C . SER A 1 99 ? -23.065 49.085 37.778 1.00 53.09 99 SER A C 1
ATOM 768 O O . SER A 1 99 ? -22.121 49.599 38.373 1.00 53.09 99 SER A O 1
ATOM 770 N N . ILE A 1 100 ? -22.919 48.327 36.696 1.00 52.75 100 ILE A N 1
ATOM 771 C CA . ILE A 1 100 ? -21.644 48.177 36.000 1.00 52.75 100 ILE A CA 1
ATOM 772 C C . ILE A 1 100 ? -21.799 48.904 34.663 1.00 52.75 100 ILE A C 1
ATOM 774 O O . ILE A 1 100 ? -22.614 48.502 33.834 1.00 52.75 100 ILE A O 1
ATOM 778 N N . GLU A 1 101 ? -21.077 50.014 34.508 1.00 50.66 101 GLU A N 1
ATOM 779 C CA . GLU A 1 101 ? -20.809 50.636 33.210 1.00 50.66 101 GLU A CA 1
ATOM 780 C C . GLU A 1 101 ? -19.897 49.702 32.401 1.00 50.66 101 GLU A C 1
ATOM 782 O O . GLU A 1 101 ? -18.840 49.288 32.876 1.00 50.66 101 GLU A O 1
ATOM 787 N N . GLU A 1 102 ? -20.315 49.350 31.185 1.00 43.94 102 GLU A N 1
ATOM 788 C CA . GLU A 1 102 ? -19.490 48.628 30.216 1.00 43.94 102 GLU A CA 1
ATOM 789 C C . GLU A 1 102 ? -18.721 49.635 29.352 1.00 43.94 102 GLU A C 1
ATOM 791 O O . GLU A 1 102 ? -19.266 50.237 28.427 1.00 43.94 102 GLU A O 1
ATOM 796 N N . GLU A 1 103 ? -17.434 49.807 29.649 1.00 43.16 103 GLU A N 1
ATOM 797 C CA . GLU A 1 103 ? -16.500 50.609 28.860 1.00 43.16 103 GLU A CA 1
ATOM 798 C C . GLU A 1 103 ? -15.716 49.678 27.910 1.00 43.16 103 GLU A C 1
ATOM 800 O O . GLU A 1 103 ? -14.865 48.893 28.332 1.00 43.16 103 GLU A O 1
ATOM 805 N N . TYR A 1 104 ? -16.033 49.711 26.609 1.00 50.78 104 TYR A N 1
ATOM 806 C CA . TYR A 1 104 ? -15.367 48.912 25.570 1.00 50.78 104 TYR A CA 1
ATOM 807 C C . TYR A 1 104 ? -14.312 49.775 24.857 1.00 50.78 104 TYR A C 1
ATOM 809 O O . TYR A 1 104 ? -14.650 50.669 24.082 1.00 50.78 104 TYR A O 1
ATOM 817 N N . HIS A 1 105 ? -13.023 49.526 25.102 1.00 50.56 105 HIS A N 1
ATOM 818 C CA . HIS A 1 105 ? -11.920 50.136 24.348 1.00 50.56 105 HIS A CA 1
ATOM 819 C C . HIS A 1 105 ? -11.419 49.181 23.259 1.00 50.56 105 HIS A C 1
ATOM 821 O O . HIS A 1 105 ? -10.787 48.165 23.545 1.00 50.56 105 HIS A O 1
ATOM 827 N N . ALA A 1 106 ? -11.675 49.534 21.998 1.00 48.72 106 ALA A N 1
ATOM 828 C CA . ALA A 1 106 ? -11.009 48.960 20.835 1.00 48.72 106 ALA A CA 1
ATOM 829 C C . ALA A 1 106 ? -9.858 49.892 20.426 1.00 48.72 106 ALA A C 1
ATOM 831 O O . ALA A 1 106 ? -10.101 51.017 19.992 1.00 48.72 106 ALA A O 1
ATOM 832 N N . ALA A 1 107 ? -8.616 49.438 20.587 1.00 51.97 107 ALA A N 1
ATOM 833 C CA . ALA A 1 107 ? -7.440 50.100 20.032 1.00 51.97 107 ALA A CA 1
ATOM 834 C C . ALA A 1 107 ? -7.118 49.488 18.661 1.00 51.97 107 ALA A C 1
ATOM 836 O O . ALA A 1 107 ? -7.067 48.262 18.529 1.00 51.97 107 ALA A O 1
ATOM 837 N N . ALA A 1 108 ? -6.941 50.360 17.668 1.00 49.06 108 ALA A N 1
ATOM 838 C CA . ALA A 1 108 ? -6.391 50.076 16.346 1.00 49.06 108 ALA A CA 1
ATOM 839 C C . ALA A 1 108 ? -4.909 50.465 16.307 1.00 49.06 108 ALA A C 1
ATOM 841 O O . ALA A 1 108 ? -4.546 51.424 17.029 1.00 49.06 108 ALA A O 1
#

Sequence (108 aa):
VWALYQHAIDRLGPRPTLIEWDTDVPILDVLLGEAMWADMLTASLMFSRKQATRRERMTKTRATPILSVQSETTTGMPVLAAFAAARRARPCMSAALISIEEEYHAAA

pLDDT: mean 76.41, std 21.16, range [42.66, 98.25]

Secondary structure (DSSP, 8-state):
-HHHHHHHHHHH-S-------SS-PPPHHHHHHHHHHHHHHHHHHHHHHHHHHHHHHHHHHHTS-TT-------S--HHHHHHHHHHH-PPPP---------------

Foldseek 3Di:
DVVVLLVCCVPVNDDDDDDDDDPPDDDPVVVVVVVVVSVVSNVVSVVVVVVVVVVVVVVVVVPDPPDPPPPPDDDDDVVVVVVVVVVVDDDDDDDDDDDDDDDDDDDD

Radius of gyration: 32.48 Å; chains: 1; bounding box: 61×58×70 Å